Protein AF-A0A0G1R5C3-F1 (afdb_monomer_lite)

Organism: NCBI:txid1618602

Structure (mmCIF, N/CA/C/O backbone):
data_AF-A0A0G1R5C3-F1
#
_entry.id   AF-A0A0G1R5C3-F1
#
loop_
_atom_site.group_PDB
_atom_site.id
_atom_site.type_symbol
_atom_site.label_atom_id
_atom_site.label_alt_id
_atom_site.label_comp_id
_atom_site.label_asym_id
_atom_site.label_entity_id
_atom_site.label_seq_id
_atom_site.pdbx_PDB_ins_code
_atom_site.Cartn_x
_atom_site.Cartn_y
_atom_site.Cartn_z
_atom_site.occupancy
_atom_site.B_iso_or_equiv
_atom_site.auth_seq_id
_atom_site.auth_comp_id
_atom_site.auth_asym_id
_atom_site.auth_atom_id
_atom_site.pdbx_PDB_model_num
ATOM 1 N N . MET A 1 1 ? -5.275 15.944 32.477 1.00 52.81 1 MET A N 1
ATOM 2 C CA . MET A 1 1 ? -5.572 16.046 31.029 1.00 52.81 1 MET A CA 1
ATOM 3 C C . MET A 1 1 ? -6.003 14.673 30.527 1.00 52.81 1 MET A C 1
ATOM 5 O O . MET A 1 1 ? -5.320 13.713 30.876 1.00 52.81 1 MET A O 1
ATOM 9 N N . PRO A 1 2 ? -7.114 14.531 29.784 1.00 60.28 2 PRO A N 1
ATOM 10 C CA . PRO A 1 2 ? -7.507 13.239 29.222 1.00 60.28 2 PRO A CA 1
ATOM 11 C C . PRO A 1 2 ? -6.442 12.780 28.220 1.00 60.28 2 PRO A C 1
ATOM 13 O O . PRO A 1 2 ? -6.035 13.559 27.358 1.00 60.28 2 PRO A O 1
ATOM 16 N N . LYS A 1 3 ? -5.966 11.536 28.332 1.00 58.12 3 LYS A N 1
ATOM 17 C CA . LYS A 1 3 ? -5.061 10.960 27.328 1.00 58.12 3 LYS A CA 1
ATOM 18 C C . LYS A 1 3 ? -5.832 10.813 26.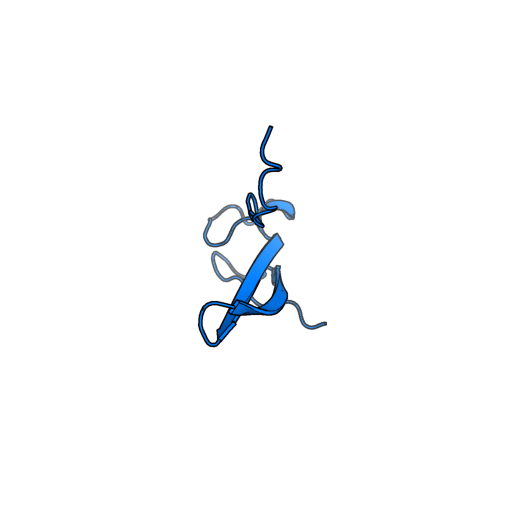017 1.00 58.12 3 LYS A C 1
ATOM 20 O O . LYS A 1 3 ? -6.879 10.170 25.993 1.00 58.12 3 LYS A O 1
ATOM 25 N N . ALA A 1 4 ? -5.318 11.401 24.940 1.00 68.56 4 ALA A N 1
ATOM 26 C CA . ALA A 1 4 ? -5.859 11.182 23.607 1.00 68.56 4 ALA A CA 1
ATOM 27 C C . ALA A 1 4 ? -5.827 9.678 23.294 1.00 68.56 4 ALA A C 1
ATOM 29 O O . ALA A 1 4 ? -4.802 9.016 23.461 1.00 68.56 4 ALA A O 1
ATOM 30 N N . GLN A 1 5 ? -6.963 9.132 22.869 1.00 63.41 5 GLN A N 1
ATOM 31 C CA . GLN A 1 5 ? -7.035 7.752 22.413 1.00 63.41 5 GLN A CA 1
ATOM 32 C C . GLN A 1 5 ? -6.266 7.643 21.094 1.00 63.41 5 GLN A C 1
ATOM 34 O O . GLN A 1 5 ? -6.555 8.380 20.152 1.00 63.41 5 GLN A O 1
ATOM 39 N N . ALA A 1 6 ? -5.273 6.754 21.030 1.00 69.75 6 ALA A N 1
ATOM 40 C CA . ALA A 1 6 ? -4.467 6.564 19.830 1.00 69.75 6 ALA A CA 1
ATOM 41 C C . ALA A 1 6 ? -5.360 6.099 18.667 1.00 69.75 6 ALA A C 1
ATOM 43 O O . ALA A 1 6 ? -5.908 4.997 18.689 1.00 69.75 6 ALA A O 1
ATOM 44 N N . ARG A 1 7 ? -5.520 6.958 17.656 1.00 77.75 7 ARG A N 1
ATOM 45 C CA . ARG A 1 7 ? -6.214 6.656 16.398 1.00 77.75 7 ARG A CA 1
ATOM 46 C C . ARG A 1 7 ? -5.161 6.432 15.318 1.00 77.75 7 ARG A C 1
ATOM 48 O O . ARG A 1 7 ? -4.226 7.221 15.205 1.00 77.75 7 ARG A O 1
ATOM 55 N N . ARG A 1 8 ? -5.285 5.345 14.553 1.00 82.06 8 ARG A N 1
ATOM 56 C CA . ARG A 1 8 ? -4.366 5.048 13.444 1.00 82.06 8 ARG A CA 1
ATOM 57 C C . ARG A 1 8 ? -4.674 5.985 12.279 1.00 82.06 8 ARG A C 1
ATOM 59 O O . ARG A 1 8 ? -5.830 6.106 11.887 1.00 82.06 8 ARG A O 1
ATOM 66 N N . ALA A 1 9 ? -3.642 6.619 11.738 1.00 87.88 9 ALA A N 1
ATOM 67 C CA . ALA A 1 9 ? -3.720 7.421 10.526 1.00 87.88 9 ALA A CA 1
ATOM 68 C C . ALA A 1 9 ? -2.691 6.889 9.527 1.00 87.88 9 ALA A C 1
ATOM 70 O O . ALA A 1 9 ? -1.504 6.812 9.844 1.00 87.88 9 ALA A O 1
ATOM 71 N N . TYR A 1 10 ? -3.153 6.520 8.335 1.00 91.00 10 TYR A N 1
ATOM 72 C CA . TYR A 1 10 ? -2.299 6.128 7.217 1.00 91.00 10 TYR A CA 1
ATOM 73 C C . TYR A 1 10 ? -2.263 7.280 6.221 1.00 91.00 10 TYR A C 1
ATOM 75 O O . TYR A 1 10 ? -3.309 7.801 5.840 1.00 91.00 10 TYR A O 1
ATOM 83 N N . TYR A 1 11 ? -1.066 7.689 5.821 1.00 91.25 11 TYR A N 1
ATOM 84 C CA . TYR A 1 11 ? -0.845 8.790 4.890 1.00 91.25 11 TYR A CA 1
ATOM 85 C C . TYR A 1 11 ? 0.377 8.479 4.026 1.00 91.25 11 TYR A C 1
ATOM 87 O O . TYR A 1 11 ? 1.207 7.651 4.401 1.00 91.25 11 TYR A O 1
ATOM 95 N N . SER A 1 12 ? 0.473 9.130 2.866 1.00 88.75 12 SER A N 1
ATOM 96 C CA . SER A 1 12 ? 1.609 8.985 1.942 1.00 88.75 12 SER A CA 1
ATOM 97 C C . SER A 1 12 ? 1.925 7.532 1.559 1.00 88.75 12 SER A C 1
ATOM 99 O O . SER A 1 12 ? 3.087 7.146 1.471 1.00 88.75 12 SER A O 1
ATOM 101 N N . LEU A 1 13 ? 0.892 6.723 1.309 1.00 90.88 13 LEU A N 1
ATOM 102 C CA . LEU A 1 13 ? 0.994 5.294 0.986 1.00 90.88 13 LEU A CA 1
ATOM 103 C C . LEU A 1 13 ? 1.535 4.995 -0.431 1.00 90.88 13 LEU A C 1
ATOM 105 O O . LEU A 1 13 ? 1.287 3.933 -0.993 1.00 90.88 13 LEU A O 1
ATOM 109 N N . GLY A 1 14 ? 2.276 5.925 -1.022 1.00 83.12 14 GLY A N 1
ATOM 110 C CA . GLY A 1 14 ? 2.720 5.855 -2.409 1.00 83.12 14 GLY A CA 1
ATOM 111 C C . GLY A 1 14 ? 1.655 6.310 -3.403 1.00 83.12 14 GLY A C 1
ATOM 112 O O . GLY A 1 14 ? 0.631 6.895 -3.041 1.00 83.12 14 GLY A O 1
ATOM 113 N N . ASN A 1 15 ? 1.943 6.082 -4.679 1.00 77.31 15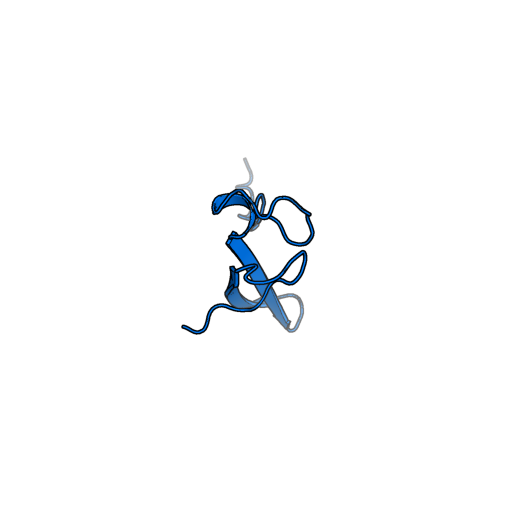 ASN A N 1
ATOM 114 C CA . ASN A 1 15 ? 1.161 6.612 -5.788 1.00 77.31 15 ASN A CA 1
ATOM 115 C C . ASN A 1 15 ? 0.257 5.523 -6.368 1.00 77.31 15 ASN A C 1
ATOM 117 O O . ASN A 1 15 ? 0.744 4.492 -6.818 1.00 77.31 15 ASN A O 1
ATOM 121 N N . PHE A 1 16 ? -1.057 5.762 -6.364 1.00 70.69 16 PHE A N 1
ATOM 122 C CA . PHE A 1 16 ? -2.040 4.771 -6.811 1.00 70.69 16 PHE A CA 1
ATOM 123 C C . PHE A 1 16 ? -2.415 4.912 -8.297 1.00 70.69 16 PHE A C 1
ATOM 125 O O . PHE A 1 16 ? -2.638 3.905 -8.956 1.00 70.69 16 PHE A O 1
ATOM 132 N N . ILE A 1 17 ? -2.459 6.137 -8.845 1.00 64.06 17 ILE A N 1
ATOM 133 C CA . ILE A 1 17 ? -2.790 6.411 -10.258 1.00 64.06 17 ILE A CA 1
ATOM 134 C C . ILE A 1 17 ? -2.014 7.655 -10.722 1.00 64.06 17 ILE A C 1
ATOM 136 O O . ILE A 1 17 ? -2.445 8.769 -10.445 1.00 64.06 17 ILE A O 1
ATOM 140 N N . PHE A 1 18 ? -0.871 7.482 -11.397 1.00 67.44 18 PHE A N 1
ATOM 141 C CA . PHE A 1 18 ? -0.092 8.561 -12.036 1.00 67.44 18 PHE A CA 1
ATOM 142 C C . PHE A 1 18 ? 0.736 8.024 -13.223 1.00 67.44 18 PHE A C 1
ATOM 144 O O . PHE A 1 18 ? 0.876 6.815 -13.395 1.00 67.44 18 PHE A O 1
ATOM 151 N N . ASP A 1 19 ? 1.298 8.928 -14.030 1.00 67.88 19 ASP A N 1
ATOM 152 C CA . ASP A 1 19 ? 1.953 8.689 -15.327 1.00 67.88 19 ASP A CA 1
ATOM 153 C C . ASP A 1 19 ? 3.503 8.705 -15.267 1.00 67.88 19 ASP A C 1
ATOM 155 O O . ASP A 1 19 ? 4.195 8.643 -16.280 1.00 67.88 19 ASP A O 1
ATOM 159 N N . GLN A 1 20 ? 4.083 8.750 -14.064 1.00 79.56 20 GLN A N 1
ATOM 160 C CA . GLN A 1 20 ? 5.529 8.903 -13.864 1.00 79.56 20 GLN A CA 1
ATOM 161 C C . GLN A 1 20 ? 6.285 7.567 -13.860 1.00 79.56 20 GLN A C 1
ATOM 163 O O . GLN A 1 20 ? 6.917 7.203 -12.867 1.00 79.56 20 GLN A O 1
ATOM 168 N N . MET A 1 21 ? 6.240 6.816 -14.962 1.00 82.38 21 MET A N 1
ATOM 169 C CA . MET A 1 21 ? 6.861 5.479 -15.047 1.00 82.38 21 MET A CA 1
ATOM 170 C C . MET A 1 21 ? 8.400 5.487 -15.092 1.00 82.38 21 M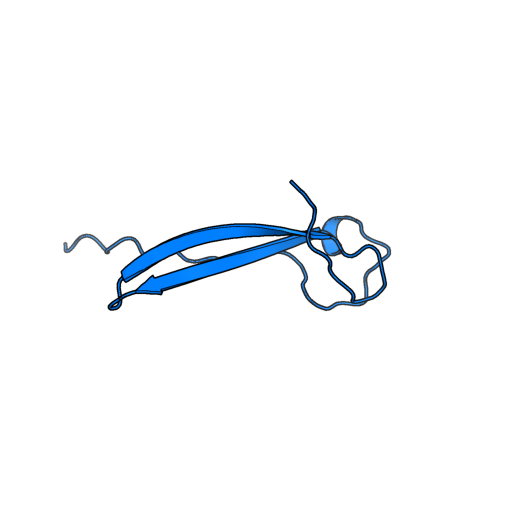ET A C 1
ATOM 172 O O . MET A 1 21 ? 9.032 4.440 -14.933 1.00 82.38 21 MET A O 1
ATOM 176 N N . TRP A 1 22 ? 9.019 6.656 -15.271 1.00 84.75 22 TRP A N 1
ATOM 177 C CA . TRP A 1 22 ? 10.479 6.818 -15.277 1.00 84.75 22 TRP A CA 1
ATOM 178 C C . TRP A 1 22 ? 11.112 6.785 -13.878 1.00 84.75 22 TRP A C 1
ATOM 180 O O . TRP A 1 22 ? 12.324 6.616 -13.764 1.00 84.75 22 TRP A O 1
ATOM 190 N N . SER A 1 23 ? 10.329 6.937 -12.804 1.00 88.69 23 SER A N 1
ATOM 191 C CA . SER A 1 23 ? 10.828 6.876 -11.428 1.00 88.69 23 SER A CA 1
ATOM 192 C C . SER A 1 23 ? 10.387 5.579 -10.758 1.00 88.69 23 SER A C 1
ATOM 194 O O . SER A 1 23 ? 9.212 5.236 -10.716 1.00 88.69 23 SER A O 1
ATOM 196 N N . LYS A 1 24 ? 11.335 4.826 -10.192 1.00 86.25 24 LYS A N 1
ATOM 197 C CA . LYS A 1 24 ? 10.999 3.595 -9.461 1.00 86.25 24 LYS A CA 1
ATOM 198 C C . LYS A 1 24 ? 10.135 3.895 -8.231 1.00 86.25 24 LYS A C 1
ATOM 200 O O . LYS A 1 24 ? 9.155 3.204 -7.988 1.00 86.25 24 LYS A O 1
ATOM 205 N N . LYS A 1 25 ? 10.459 4.964 -7.497 1.00 86.81 25 LYS A N 1
ATOM 206 C CA . LYS A 1 25 ? 9.770 5.342 -6.253 1.00 86.81 25 LYS A CA 1
ATOM 207 C C . LYS A 1 25 ? 8.299 5.702 -6.476 1.00 86.81 25 LYS A C 1
ATOM 209 O O . LYS A 1 25 ? 7.486 5.536 -5.579 1.00 86.81 25 LYS A O 1
ATOM 214 N N . THR A 1 26 ? 7.951 6.202 -7.659 1.00 86.88 26 THR A N 1
ATOM 215 C CA . THR A 1 26 ? 6.565 6.545 -8.009 1.00 86.88 26 THR A CA 1
ATOM 216 C C . THR A 1 26 ? 5.755 5.337 -8.466 1.00 86.88 26 THR A C 1
ATOM 218 O O . THR A 1 26 ? 4.544 5.458 -8.609 1.00 86.88 26 THR A O 1
ATOM 221 N N . ARG A 1 27 ? 6.408 4.190 -8.679 1.00 91.19 27 ARG A N 1
ATOM 222 C CA . ARG A 1 27 ? 5.786 2.920 -9.071 1.00 91.19 27 ARG A CA 1
ATOM 223 C C . ARG A 1 27 ? 5.558 1.985 -7.887 1.00 91.19 27 ARG A C 1
ATOM 225 O O . ARG A 1 27 ? 4.955 0.939 -8.068 1.00 91.19 27 ARG A O 1
ATOM 232 N N . GLU A 1 28 ? 6.040 2.344 -6.702 1.00 92.12 28 GLU A N 1
ATOM 233 C CA . GLU A 1 28 ? 5.841 1.599 -5.461 1.00 92.12 28 GLU A CA 1
ATOM 234 C C . GLU A 1 28 ? 4.711 2.235 -4.640 1.00 92.12 28 GLU A C 1
ATOM 236 O O . GLU A 1 28 ? 4.589 3.463 -4.551 1.00 92.12 28 GLU A O 1
ATOM 241 N N . GLY A 1 29 ? 3.894 1.400 -4.004 1.00 92.25 29 GLY A N 1
ATOM 242 C CA . GLY A 1 29 ? 2.827 1.856 -3.122 1.00 92.25 29 GLY A CA 1
ATOM 243 C C . GLY A 1 29 ? 2.383 0.796 -2.124 1.00 92.25 29 GLY A C 1
ATOM 244 O O . GLY A 1 29 ? 2.875 -0.333 -2.105 1.00 92.25 29 GLY A O 1
ATOM 245 N N . LEU A 1 30 ? 1.440 1.176 -1.271 1.00 93.31 30 LEU A N 1
ATOM 246 C CA . LEU A 1 30 ? 0.889 0.331 -0.227 1.00 93.31 30 LEU A CA 1
ATOM 247 C C . LEU A 1 30 ? -0.622 0.525 -0.133 1.00 93.31 30 LEU A C 1
ATOM 249 O O . LEU A 1 30 ? -1.113 1.623 0.097 1.00 93.31 30 LEU A O 1
ATOM 253 N N . ILE A 1 31 ? -1.377 -0.559 -0.234 1.00 93.06 31 ILE A N 1
ATOM 254 C CA . ILE A 1 31 ? -2.802 -0.555 0.085 1.00 93.06 31 ILE A CA 1
ATOM 255 C C . ILE A 1 31 ? -2.970 -1.052 1.518 1.00 93.06 31 ILE A C 1
ATOM 257 O O . ILE A 1 31 ? -2.379 -2.055 1.922 1.00 93.06 31 ILE A O 1
ATOM 261 N N . ILE A 1 32 ? -3.784 -0.340 2.295 1.00 94.31 32 ILE A N 1
ATOM 262 C CA . ILE A 1 32 ? -4.174 -0.756 3.641 1.00 94.31 32 ILE A CA 1
ATOM 263 C C . ILE A 1 32 ? -5.605 -1.268 3.571 1.00 94.31 32 ILE A C 1
ATOM 265 O O . ILE A 1 32 ? -6.539 -0.497 3.349 1.00 94.31 32 ILE A O 1
ATOM 269 N N . LYS A 1 33 ? -5.784 -2.570 3.779 1.00 95.00 33 LYS A N 1
ATOM 270 C CA . LYS A 1 33 ? -7.107 -3.182 3.880 1.00 95.00 33 LYS A CA 1
ATOM 271 C C . LYS A 1 33 ? -7.467 -3.328 5.353 1.00 95.00 33 LYS A C 1
ATOM 273 O O . LYS A 1 33 ? -6.829 -4.070 6.094 1.00 95.00 33 LYS A O 1
ATOM 278 N N . LEU A 1 34 ? -8.491 -2.593 5.773 1.00 95.44 34 LEU A N 1
ATOM 279 C CA . LEU A 1 34 ? -9.020 -2.614 7.134 1.00 95.44 34 LEU A CA 1
ATOM 280 C C . LEU A 1 34 ? -10.362 -3.343 7.138 1.00 95.44 34 LEU A C 1
ATOM 282 O O . LEU A 1 34 ? -11.268 -2.971 6.396 1.00 95.44 34 LEU A O 1
ATOM 286 N N . THR A 1 35 ? -10.502 -4.361 7.983 1.00 97.25 35 THR A N 1
ATOM 287 C CA . 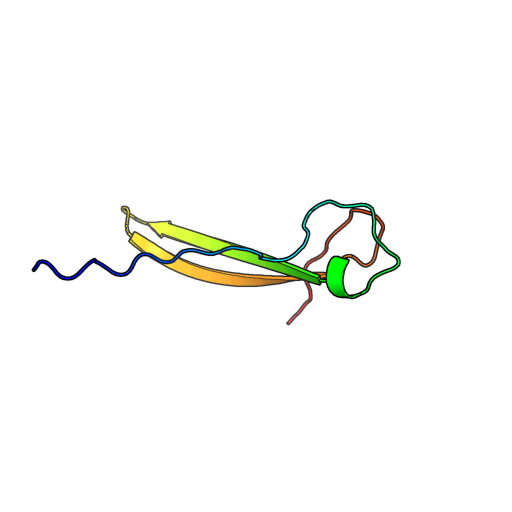THR A 1 35 ? -11.764 -5.096 8.146 1.00 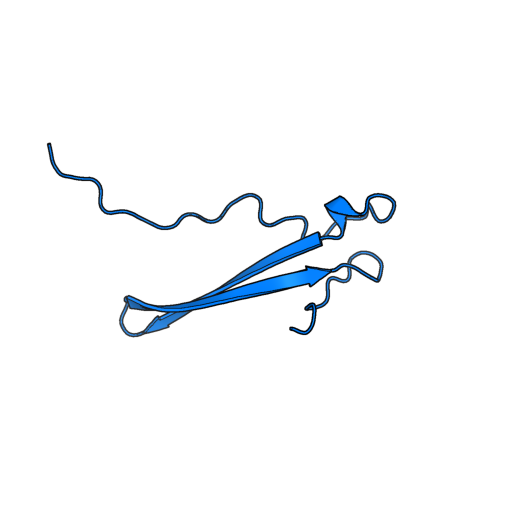97.25 35 THR A CA 1
ATOM 288 C C . THR A 1 35 ? -12.375 -4.763 9.495 1.00 97.25 35 THR A C 1
ATOM 290 O O . THR A 1 35 ? -11.740 -4.968 10.531 1.00 97.25 35 THR A O 1
ATOM 293 N N . PHE A 1 36 ? -13.616 -4.283 9.487 1.00 96.06 36 PHE A N 1
ATOM 294 C CA . PHE A 1 36 ? -14.362 -3.939 10.692 1.00 96.06 36 PHE A CA 1
ATOM 295 C C . PHE A 1 36 ? -15.513 -4.918 10.922 1.00 96.06 36 PHE A C 1
ATOM 297 O O . PHE A 1 36 ? -16.174 -5.343 9.976 1.00 96.06 36 PHE A O 1
ATOM 304 N N . ARG A 1 37 ? -15.777 -5.239 12.188 1.00 97.56 37 ARG A N 1
ATOM 305 C CA . ARG A 1 37 ? -16.952 -5.988 12.636 1.00 97.56 37 ARG A CA 1
ATOM 306 C C . ARG A 1 37 ? -17.491 -5.342 13.903 1.00 97.56 37 ARG A C 1
ATOM 308 O O . ARG A 1 37 ? -16.720 -5.060 14.817 1.00 97.56 37 ARG A O 1
ATOM 315 N N . ASP A 1 38 ? -18.793 -5.072 13.936 1.00 97.25 38 ASP A N 1
ATOM 316 C CA . ASP A 1 38 ? -19.477 -4.455 15.082 1.00 97.25 38 ASP A CA 1
ATOM 317 C C . ASP A 1 38 ? -18.791 -3.157 15.563 1.00 97.25 38 ASP A C 1
ATOM 319 O O . ASP A 1 38 ? -18.572 -2.932 16.753 1.00 97.25 38 ASP A O 1
ATOM 323 N N . GLY A 1 39 ? -18.361 -2.319 14.610 1.00 92.56 39 GLY A N 1
ATOM 324 C CA . GLY A 1 39 ? -17.660 -1.057 14.881 1.00 92.56 39 GLY A CA 1
ATOM 325 C C . GLY A 1 39 ? -16.214 -1.205 15.373 1.00 92.56 39 GLY A C 1
ATOM 326 O O . GLY A 1 39 ? -15.567 -0.204 15.680 1.00 92.56 39 GLY A O 1
ATOM 327 N N . ARG A 1 40 ? -15.678 -2.428 15.441 1.00 92.38 40 ARG A N 1
ATOM 328 C CA . ARG A 1 40 ? -14.304 -2.715 15.872 1.00 92.38 40 ARG A CA 1
ATOM 329 C C . ARG A 1 40 ? -13.451 -3.159 14.694 1.00 92.38 40 ARG A C 1
ATOM 331 O O . ARG A 1 40 ? -13.884 -3.966 13.879 1.00 92.38 40 ARG A O 1
ATOM 338 N N . LEU A 1 41 ? -12.225 -2.650 14.619 1.00 93.25 41 LEU A N 1
ATOM 339 C CA . LEU A 1 41 ? -11.226 -3.134 13.668 1.00 93.25 41 LEU A CA 1
ATOM 340 C C . LEU A 1 41 ? -10.791 -4.546 14.083 1.00 93.25 41 LEU A C 1
ATOM 342 O O . LEU A 1 41 ? -10.290 -4.721 15.192 1.00 93.25 41 LEU A O 1
ATOM 346 N N . ILE A 1 42 ? -10.977 -5.530 13.204 1.00 96.75 42 ILE A N 1
ATOM 347 C CA . ILE A 1 42 ? -10.650 -6.941 13.469 1.00 96.75 42 ILE A CA 1
ATOM 348 C C . ILE A 1 42 ? -9.498 -7.473 12.615 1.00 96.75 42 ILE A C 1
ATOM 350 O O . ILE A 1 42 ? -8.881 -8.464 12.988 1.00 96.75 42 ILE A O 1
ATOM 354 N N . SER A 1 43 ? -9.192 -6.829 11.487 1.00 96.56 43 SER A N 1
ATOM 355 C CA . SER A 1 43 ? -8.048 -7.185 10.646 1.00 96.56 43 SER A CA 1
ATOM 356 C C . SER A 1 43 ? -7.472 -5.950 9.968 1.00 96.56 43 SER A C 1
ATOM 358 O O . SER A 1 43 ? -8.208 -5.045 9.570 1.00 96.56 43 SER A O 1
ATOM 360 N N . GLU A 1 44 ? -6.154 -5.940 9.835 1.00 95.38 44 GLU A N 1
ATOM 361 C CA . GLU A 1 44 ? -5.384 -4.948 9.101 1.00 95.38 44 GLU A CA 1
ATOM 362 C C . GLU A 1 44 ? -4.380 -5.690 8.224 1.00 95.38 44 GLU A C 1
ATOM 364 O O . GLU A 1 44 ? -3.534 -6.431 8.726 1.00 95.38 44 GLU A O 1
ATOM 369 N N . GLU A 1 45 ? -4.460 -5.470 6.917 1.00 95.38 45 GLU A N 1
ATOM 370 C CA . GLU A 1 45 ? -3.559 -6.073 5.944 1.00 95.38 45 GLU A CA 1
ATOM 371 C C . GLU A 1 45 ? -2.816 -4.972 5.187 1.00 95.38 45 GLU A C 1
ATOM 373 O O . GLU A 1 45 ? -3.413 -4.021 4.674 1.00 95.38 45 GLU A O 1
ATOM 378 N N . LYS A 1 46 ? -1.493 -5.119 5.126 1.00 94.44 46 LYS A N 1
ATOM 379 C CA . LYS A 1 46 ? -0.588 -4.281 4.340 1.00 94.44 46 LYS A CA 1
ATOM 380 C C . LYS A 1 46 ? -0.318 -4.999 3.028 1.00 94.44 46 LYS A C 1
ATOM 382 O O . LYS A 1 46 ? 0.320 -6.050 3.031 1.00 94.44 46 LYS A O 1
ATOM 387 N N . LEU A 1 47 ? -0.836 -4.446 1.942 1.00 94.69 47 LEU A N 1
ATOM 388 C CA . LEU A 1 47 ? -0.796 -5.040 0.613 1.00 94.69 47 LEU A CA 1
ATOM 389 C C . LEU A 1 47 ? 0.113 -4.179 -0.275 1.00 94.69 47 LEU A C 1
ATOM 391 O O . LEU A 1 47 ? -0.350 -3.161 -0.798 1.00 94.69 47 LEU A O 1
ATOM 395 N N . PRO A 1 48 ? 1.417 -4.499 -0.376 1.00 94.31 48 PRO A N 1
ATOM 396 C CA . PRO A 1 48 ? 2.323 -3.756 -1.240 1.00 94.31 48 PRO A CA 1
ATOM 397 C C . PRO A 1 48 ? 1.871 -3.875 -2.695 1.00 94.31 48 PRO A C 1
ATOM 399 O O . PRO A 1 48 ? 1.438 -4.941 -3.138 1.00 94.31 48 PRO A O 1
ATOM 402 N N . ILE A 1 49 ? 1.981 -2.772 -3.426 1.00 93.44 49 ILE A N 1
ATOM 403 C CA . ILE A 1 49 ? 1.691 -2.719 -4.856 1.00 93.44 49 ILE A CA 1
ATOM 404 C C . ILE A 1 49 ? 2.906 -2.226 -5.630 1.00 93.44 49 ILE A C 1
ATOM 406 O O . ILE A 1 49 ? 3.682 -1.397 -5.140 1.00 93.44 49 ILE A O 1
ATOM 410 N N . TYR A 1 50 ? 3.038 -2.720 -6.854 1.00 92.56 50 TYR A N 1
ATOM 411 C CA . TYR A 1 50 ? 4.000 -2.227 -7.824 1.00 92.56 50 TYR A CA 1
ATOM 412 C C . TYR A 1 50 ? 3.304 -1.939 -9.151 1.00 92.56 50 TYR A C 1
ATOM 414 O O . TYR A 1 50 ? 2.416 -2.663 -9.576 1.00 92.56 50 TYR A O 1
ATOM 422 N N . MET A 1 51 ? 3.697 -0.865 -9.819 1.00 91.88 51 MET A N 1
ATOM 423 C CA . MET A 1 51 ? 3.172 -0.492 -11.125 1.00 91.88 51 MET A CA 1
ATOM 424 C C . MET A 1 51 ? 4.159 -0.949 -12.201 1.00 91.88 51 MET A C 1
ATOM 426 O O . MET A 1 51 ? 5.095 -0.228 -12.566 1.00 91.88 51 MET A O 1
ATOM 430 N N . SER A 1 52 ? 4.003 -2.186 -12.675 1.00 90.50 52 SER A N 1
ATOM 431 C CA . SER A 1 52 ? 4.805 -2.739 -13.776 1.00 90.50 52 SER A CA 1
ATOM 432 C C . SER A 1 52 ? 4.401 -2.135 -15.122 1.00 90.50 52 SER A C 1
ATOM 434 O O . SER A 1 52 ? 5.274 -1.805 -15.927 1.00 90.50 52 SER A O 1
ATOM 436 N N . SER A 1 53 ? 3.100 -1.895 -15.300 1.00 89.38 53 SER A N 1
ATOM 437 C CA . SER A 1 53 ? 2.483 -1.318 -16.495 1.00 89.38 53 SER A CA 1
ATOM 438 C C . SER A 1 53 ? 1.940 0.087 -16.234 1.00 89.38 53 SER A C 1
ATOM 440 O O . SER A 1 53 ? 1.653 0.459 -15.099 1.00 89.38 53 SER A O 1
ATOM 442 N N . TRP A 1 54 ? 1.826 0.899 -17.287 1.00 88.50 54 TRP A N 1
ATOM 443 C CA . TRP A 1 54 ? 1.447 2.309 -17.161 1.00 88.50 54 TRP A CA 1
ATOM 444 C C . TRP A 1 54 ? 0.089 2.477 -16.480 1.00 88.50 54 TRP A C 1
ATOM 446 O O . TRP A 1 54 ? -0.908 1.947 -16.966 1.00 88.50 54 TRP A O 1
ATOM 456 N N . ALA A 1 55 ? 0.059 3.236 -15.380 1.00 85.69 55 ALA A N 1
ATOM 457 C CA . ALA A 1 55 ? -1.143 3.492 -14.585 1.00 85.69 55 ALA A CA 1
ATOM 458 C C . ALA A 1 55 ? -1.893 2.216 -14.133 1.00 85.69 55 ALA A C 1
ATOM 460 O O . ALA A 1 55 ? -3.097 2.264 -13.885 1.00 85.69 55 ALA A O 1
ATOM 461 N N . GLN A 1 56 ? -1.196 1.080 -14.031 1.00 89.38 56 GLN A N 1
ATOM 462 C CA . GLN A 1 56 ? -1.763 -0.215 -13.648 1.00 89.38 56 GLN A CA 1
ATOM 463 C C . GLN A 1 56 ? -0.959 -0.814 -12.485 1.00 89.38 56 GLN A C 1
ATOM 465 O O . GLN A 1 56 ? 0.022 -1.526 -12.714 1.00 89.38 56 GLN A O 1
ATOM 470 N N . PRO A 1 57 ? -1.316 -0.489 -11.230 1.00 91.06 57 PRO A N 1
ATOM 471 C CA . PRO A 1 57 ? -0.721 -1.124 -10.065 1.00 91.06 57 PRO A CA 1
ATOM 472 C C . PRO A 1 57 ? -1.235 -2.557 -9.893 1.00 91.06 57 PRO A C 1
ATOM 474 O O . PRO A 1 57 ? -2.431 -2.822 -10.005 1.00 91.06 57 PRO A O 1
ATOM 477 N N . GLU A 1 58 ? -0.332 -3.461 -9.537 1.00 92.50 58 GLU A N 1
ATOM 478 C CA . GLU A 1 58 ? -0.628 -4.849 -9.191 1.00 92.50 58 GLU A CA 1
ATOM 479 C C . GLU A 1 58 ? -0.114 -5.169 -7.786 1.00 92.50 58 GLU A C 1
ATOM 481 O O . GLU A 1 58 ? 0.809 -4.520 -7.284 1.00 92.50 58 GLU A O 1
ATOM 486 N N . PHE A 1 59 ? -0.723 -6.153 -7.124 1.00 93.88 59 PHE A N 1
ATOM 487 C CA . PHE A 1 59 ? -0.212 -6.629 -5.843 1.00 93.88 59 PHE A CA 1
ATOM 488 C C . PHE A 1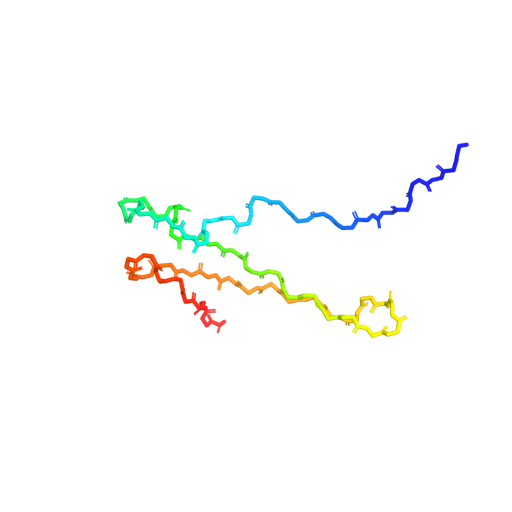 59 ? 1.118 -7.340 -6.045 1.00 93.88 59 PHE A C 1
ATOM 490 O O . PHE A 1 59 ? 1.259 -8.171 -6.938 1.00 93.88 59 PHE A O 1
ATOM 497 N N . VAL A 1 60 ? 2.074 -7.048 -5.169 1.00 93.00 60 VAL A N 1
ATOM 498 C CA . VAL A 1 60 ? 3.307 -7.827 -5.096 1.00 93.00 60 VAL A CA 1
ATOM 499 C C . VAL A 1 60 ? 2.991 -9.092 -4.298 1.00 93.00 60 VAL A C 1
ATOM 501 O O . VAL A 1 60 ? 2.543 -8.997 -3.151 1.00 93.00 60 VAL A O 1
ATOM 504 N N . GLU A 1 61 ? 3.166 -10.266 -4.910 1.00 78.62 61 GLU A N 1
ATOM 505 C CA . GLU A 1 61 ? 3.065 -11.545 -4.196 1.00 78.62 61 GLU A CA 1
ATOM 506 C C . GLU A 1 61 ? 4.076 -11.578 -3.036 1.00 78.62 61 GLU A C 1
ATOM 508 O O . GLU A 1 61 ? 5.157 -10.992 -3.121 1.00 78.62 61 GLU A O 1
ATOM 513 N N . LYS A 1 62 ? 3.682 -12.200 -1.919 1.00 58.03 62 LYS A N 1
ATOM 514 C CA . LYS A 1 62 ? 4.515 -12.294 -0.712 1.00 58.03 62 LYS A CA 1
ATOM 515 C C . LYS A 1 62 ? 5.624 -13.322 -0.853 1.00 58.03 62 LYS A C 1
ATOM 517 O O . LYS A 1 62 ? 5.328 -14.419 -1.371 1.00 58.03 62 LYS A O 1
#

pLDDT: mean 85.76, std 11.51, range [52.81, 97.56]

Radius of gyration: 15.53 Å; chains: 1; bounding box: 30×28×48 Å

Sequence (62 aa):
MPKAQARRAYYSLGNFIFDQMWSKKTREGLIIKLTFRDGRLISEEKLPIYMSSWAQPEFVEK

Foldseek 3Di:
DDPPDDDDDDPCQAAQFDQPPVDQRNQKGWDWDWDDDPNDTDDIDTFIWGPPDGRDIDTDDD

Secondary structure (DSSP, 8-state):
-PPPP--------B-SS-S-TT-SGGGEEEEEEEEEETTEEEEEEEEEEEEEETTEEEEPP-